Protein AF-A0A1J3D1L9-F1 (afdb_monomer_lite)

InterPro domains:
  IPR004367 Cyclin, C-terminal domain [PF02984] (1-79)
  IPR004367 Cyclin, C-terminal domain [SM01332] (1-83)
  IPR036915 Cyclin-like superfamily [SSF47954] (1-84)

Secondary structure (DSSP, 8-state):
--SS-HHHHHHHHHHHHHHHH-TTS-S--HHHHHHH---HHHHHHHHHHHHHHHHS---HHHHHHHHHHTSGGGTTGGGSPPPS---GGGG--

Organism: Noccaea caerulescens (NCBI:txid107243)

Radius of gyration: 13.74 Å; chains: 1; bounding box: 34×28×36 Å

Foldseek 3Di:
DDPDDPLLLVLLVQLQLQCLVPVPDLSDDPVSCVVSVDALQNNVVSNVVVLVQLVDDDDPVSVVVLVVCCDVVVVRSSVGDRDPDHDPVSRVD

Sequence (93 aa):
MLRYAPSLVAASAVFLAQYILNPSRKPWNATLEHYTTYRAKHLEACVKNLLQLCHESPSADIVAVRKKYSQQKFKFAAKKFCPASLPPELFLC

Structure (mmCIF, N/CA/C/O backbone):
data_AF-A0A1J3D1L9-F1
#
_entry.id   AF-A0A1J3D1L9-F1
#
loop_
_atom_site.group_PDB
_atom_site.id
_atom_site.type_symbol
_atom_site.label_atom_id
_atom_site.label_alt_id
_atom_site.label_comp_id
_atom_site.label_asym_id
_atom_site.label_entity_id
_atom_site.label_seq_id
_atom_site.pdbx_PDB_ins_code
_atom_site.Cartn_x
_atom_site.Cartn_y
_atom_site.Cartn_z
_atom_site.occupancy
_atom_site.B_iso_or_equiv
_atom_site.auth_seq_id
_atom_site.auth_comp_id
_atom_site.auth_asym_id
_atom_site.auth_atom_id
_atom_site.pdbx_PDB_model_num
ATOM 1 N N . MET A 1 1 ? 16.932 13.220 2.677 1.00 50.66 1 MET A N 1
ATOM 2 C CA . MET A 1 1 ? 16.297 12.593 1.493 1.00 50.66 1 MET A CA 1
ATOM 3 C C . MET A 1 1 ? 15.376 11.481 1.967 1.00 50.66 1 MET A C 1
ATOM 5 O O . MET A 1 1 ? 15.792 10.715 2.826 1.00 50.66 1 MET A O 1
ATOM 9 N N . LEU A 1 2 ? 14.138 11.409 1.470 1.00 77.94 2 LEU A N 1
ATOM 10 C CA . LEU A 1 2 ? 13.224 10.305 1.792 1.00 77.94 2 LEU A CA 1
ATOM 11 C C . LEU A 1 2 ? 13.663 9.030 1.053 1.00 77.94 2 LEU A C 1
ATOM 13 O O . LEU A 1 2 ? 14.130 9.106 -0.080 1.00 77.94 2 LEU A O 1
ATOM 17 N N . ARG A 1 3 ? 13.509 7.862 1.692 1.00 87.25 3 ARG A N 1
ATOM 18 C CA . ARG A 1 3 ? 13.976 6.553 1.185 1.00 87.25 3 ARG A CA 1
ATOM 19 C C . ARG A 1 3 ? 13.317 6.116 -0.132 1.00 87.25 3 ARG A C 1
ATOM 21 O O . ARG A 1 3 ? 13.890 5.307 -0.854 1.00 87.25 3 ARG A O 1
ATOM 28 N N . TYR A 1 4 ? 12.120 6.619 -0.430 1.00 92.88 4 TYR A N 1
ATOM 29 C CA . TYR A 1 4 ? 11.297 6.179 -1.555 1.00 92.88 4 TYR A CA 1
ATOM 30 C C . TYR A 1 4 ? 10.790 7.360 -2.378 1.00 92.88 4 TYR A C 1
ATOM 32 O O . TYR A 1 4 ? 10.454 8.409 -1.827 1.00 92.88 4 TYR A O 1
ATOM 40 N N . ALA A 1 5 ? 10.682 7.162 -3.694 1.00 94.88 5 ALA A N 1
ATOM 41 C CA . ALA A 1 5 ? 10.014 8.112 -4.575 1.00 94.88 5 ALA A CA 1
ATOM 42 C C . ALA A 1 5 ? 8.503 8.170 -4.264 1.00 94.88 5 ALA A C 1
ATOM 44 O O . ALA A 1 5 ? 7.916 7.129 -3.949 1.00 94.88 5 ALA A O 1
ATOM 45 N N . PRO A 1 6 ? 7.840 9.333 -4.412 1.00 96.00 6 PRO A N 1
ATOM 46 C CA . PRO A 1 6 ? 6.397 9.450 -4.187 1.00 96.00 6 PRO A CA 1
ATOM 47 C C . PRO A 1 6 ? 5.560 8.454 -5.006 1.00 96.00 6 PRO A C 1
ATOM 49 O O . PRO A 1 6 ? 4.604 7.880 -4.488 1.00 96.00 6 PRO A O 1
ATOM 52 N N . SER A 1 7 ? 5.954 8.185 -6.256 1.00 96.62 7 SER A N 1
ATOM 53 C CA . SER A 1 7 ? 5.309 7.196 -7.132 1.00 96.62 7 SER A CA 1
ATOM 54 C C . SER A 1 7 ? 5.385 5.772 -6.573 1.00 96.62 7 SER A C 1
ATOM 56 O O . SER A 1 7 ? 4.401 5.036 -6.621 1.00 96.62 7 SER A O 1
ATOM 58 N N . LEU A 1 8 ? 6.529 5.390 -5.998 1.00 96.50 8 LEU A N 1
ATOM 59 C CA . LEU A 1 8 ? 6.727 4.077 -5.385 1.00 96.50 8 LEU A CA 1
ATOM 60 C C . LEU A 1 8 ? 5.881 3.927 -4.115 1.00 96.50 8 LEU A C 1
ATOM 62 O O . LEU A 1 8 ? 5.286 2.872 -3.894 1.00 96.50 8 LEU A O 1
ATOM 66 N N . VAL A 1 9 ? 5.791 4.986 -3.302 1.00 96.94 9 VAL A N 1
ATOM 67 C CA . VAL A 1 9 ? 4.938 5.008 -2.103 1.00 96.94 9 VAL A CA 1
ATOM 68 C C . VAL A 1 9 ? 3.468 4.860 -2.493 1.00 96.94 9 VAL A C 1
ATOM 70 O O . VAL A 1 9 ? 2.766 4.039 -1.907 1.00 96.94 9 VAL A O 1
ATOM 73 N N . ALA A 1 10 ? 3.012 5.589 -3.516 1.00 96.81 10 ALA A N 1
ATOM 74 C CA . ALA A 1 10 ? 1.643 5.490 -4.015 1.00 96.81 10 ALA A CA 1
ATOM 75 C C . ALA A 1 10 ? 1.322 4.078 -4.537 1.00 96.81 10 ALA A C 1
ATOM 77 O O . ALA A 1 10 ? 0.322 3.488 -4.128 1.00 96.81 10 ALA A O 1
ATOM 78 N N . ALA A 1 11 ? 2.192 3.501 -5.373 1.00 97.31 11 ALA A N 1
ATOM 79 C CA . ALA A 1 11 ? 2.029 2.139 -5.885 1.00 97.31 11 ALA A CA 1
ATOM 80 C C . ALA A 1 11 ? 1.992 1.094 -4.755 1.00 97.31 11 ALA A C 1
ATOM 82 O O . ALA A 1 11 ? 1.126 0.219 -4.737 1.00 97.31 11 ALA A O 1
ATOM 83 N N . SER A 1 12 ? 2.8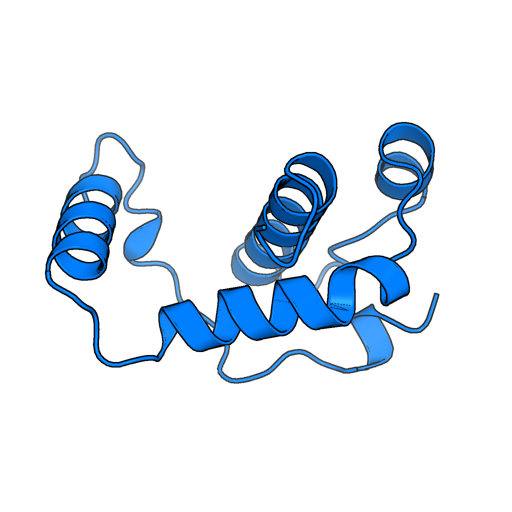71 1.230 -3.760 1.00 96.88 12 SER A N 1
ATOM 84 C CA . SER A 1 12 ? 2.930 0.333 -2.599 1.00 96.88 12 SER A CA 1
ATOM 85 C C . SER A 1 12 ? 1.692 0.448 -1.705 1.00 96.88 12 SER A C 1
ATOM 87 O O . SER A 1 12 ? 1.174 -0.562 -1.230 1.00 96.88 12 SER A O 1
ATOM 89 N N . ALA A 1 13 ? 1.163 1.660 -1.512 1.00 96.12 13 ALA A N 1
ATOM 90 C CA . ALA A 1 13 ? -0.081 1.875 -0.779 1.00 96.12 13 ALA A CA 1
ATOM 91 C C . ALA A 1 13 ? -1.285 1.251 -1.504 1.00 96.12 13 ALA A C 1
ATOM 93 O O . ALA A 1 13 ? -2.127 0.626 -0.860 1.00 96.12 13 ALA A O 1
ATOM 94 N N . VAL A 1 14 ? -1.347 1.358 -2.839 1.00 96.12 14 VAL A N 1
ATOM 95 C CA . VAL A 1 14 ? -2.385 0.713 -3.664 1.00 96.12 14 VAL A CA 1
ATOM 96 C C . VAL A 1 14 ? -2.288 -0.810 -3.584 1.00 96.12 14 VAL A C 1
ATOM 98 O O . VAL A 1 14 ? -3.309 -1.470 -3.397 1.00 96.12 14 VAL A O 1
ATOM 101 N N . PHE A 1 15 ? -1.079 -1.370 -3.678 1.00 96.31 15 PHE A N 1
ATOM 102 C CA . PHE A 1 15 ? -0.841 -2.805 -3.504 1.00 96.31 15 PHE A CA 1
ATOM 103 C C . PHE A 1 15 ? -1.382 -3.287 -2.152 1.00 96.31 15 PHE A C 1
ATOM 105 O O . PHE A 1 15 ? -2.190 -4.215 -2.091 1.00 96.31 15 PHE A O 1
ATOM 112 N N . LEU A 1 16 ? -0.972 -2.625 -1.065 1.00 95.56 16 LEU A N 1
ATOM 113 C CA . LEU A 1 16 ? -1.356 -3.019 0.287 1.00 95.56 16 LEU A CA 1
ATOM 114 C C . LEU A 1 16 ? -2.866 -2.869 0.515 1.00 95.56 16 LEU A C 1
ATOM 116 O O . LEU A 1 16 ? -3.495 -3.764 1.076 1.00 95.56 16 LEU A O 1
ATOM 120 N N . ALA A 1 17 ? -3.468 -1.776 0.041 1.00 94.94 17 ALA A N 1
ATOM 121 C CA . ALA A 1 17 ? -4.904 -1.549 0.155 1.00 94.94 17 ALA A CA 1
ATOM 122 C C . ALA A 1 17 ? -5.718 -2.609 -0.602 1.00 94.94 17 ALA A C 1
ATOM 124 O O . ALA A 1 17 ? -6.706 -3.109 -0.067 1.00 94.94 17 ALA A O 1
ATOM 125 N N . GLN A 1 18 ? -5.301 -2.987 -1.815 1.00 94.38 18 GLN A N 1
ATOM 126 C CA . GLN A 1 18 ? -5.969 -4.049 -2.571 1.00 94.38 18 GLN A CA 1
ATOM 127 C C . GLN A 1 18 ? -5.903 -5.389 -1.843 1.00 94.38 18 GLN A C 1
ATOM 129 O O . GLN A 1 18 ? -6.922 -6.072 -1.758 1.00 94.38 18 GLN A O 1
ATOM 134 N N . TYR A 1 19 ? -4.751 -5.726 -1.260 1.00 94.06 19 TYR A N 1
ATOM 135 C CA . TYR A 1 19 ? -4.618 -6.947 -0.471 1.00 94.06 19 TYR A CA 1
ATOM 136 C C . TYR A 1 19 ? -5.500 -6.922 0.785 1.00 94.06 19 TYR A C 1
ATOM 138 O O . TYR A 1 19 ? -6.214 -7.881 1.049 1.00 94.06 19 TYR A O 1
ATOM 146 N N . ILE A 1 20 ? -5.521 -5.812 1.532 1.00 93.31 20 ILE A N 1
ATOM 147 C CA . ILE A 1 20 ? -6.375 -5.649 2.723 1.00 93.31 20 ILE A CA 1
ATOM 148 C C . ILE A 1 20 ? -7.864 -5.787 2.375 1.00 93.31 20 ILE A C 1
ATOM 150 O O . ILE A 1 20 ? -8.637 -6.362 3.142 1.00 93.31 20 ILE A O 1
ATOM 154 N N . LEU A 1 21 ? -8.283 -5.238 1.234 1.00 92.25 21 LEU A N 1
ATOM 155 C CA . LEU A 1 21 ? -9.676 -5.287 0.795 1.00 92.25 21 LEU A CA 1
ATOM 156 C C . LEU A 1 21 ? -10.065 -6.653 0.224 1.00 92.25 21 LEU A C 1
ATOM 158 O O . LEU A 1 21 ? -11.223 -7.045 0.358 1.00 92.25 21 LEU A O 1
ATOM 162 N N . ASN A 1 22 ? -9.135 -7.353 -0.427 1.00 91.62 22 ASN A N 1
ATOM 163 C CA . ASN A 1 22 ? -9.399 -8.641 -1.054 1.00 91.62 22 ASN A CA 1
ATOM 164 C C . ASN A 1 22 ? -8.157 -9.560 -1.057 1.00 91.62 22 ASN A C 1
ATOM 166 O O . ASN A 1 22 ? -7.485 -9.678 -2.085 1.00 91.62 22 ASN A O 1
ATOM 170 N N . PRO A 1 23 ? -7.872 -10.254 0.063 1.00 89.00 23 PRO A N 1
ATOM 171 C CA . PRO A 1 23 ? -6.680 -11.095 0.194 1.00 89.00 23 PRO A CA 1
ATOM 172 C C . PRO A 1 23 ? -6.635 -12.288 -0.771 1.00 89.00 23 PRO A C 1
ATOM 174 O O . PRO A 1 23 ? -5.561 -12.817 -1.038 1.00 89.00 23 PRO A O 1
ATOM 177 N N . SER A 1 24 ? -7.787 -12.728 -1.296 1.00 87.69 24 SER A N 1
ATOM 178 C CA . SER A 1 24 ? -7.860 -13.858 -2.233 1.00 87.69 24 SER A CA 1
ATOM 179 C C . SER A 1 24 ? -7.489 -13.480 -3.668 1.00 87.69 24 SER A C 1
ATOM 181 O O . SER A 1 24 ? -7.332 -14.361 -4.513 1.00 87.69 24 SER A O 1
ATOM 183 N N . ARG A 1 25 ? -7.336 -12.184 -3.970 1.00 86.81 25 ARG A N 1
ATOM 184 C CA . ARG A 1 25 ? -6.915 -11.700 -5.287 1.00 86.81 25 ARG A CA 1
ATOM 185 C C . ARG A 1 25 ? -5.476 -11.217 -5.258 1.00 86.81 25 ARG A C 1
ATOM 187 O O . ARG A 1 25 ? -5.024 -10.594 -4.303 1.00 86.81 25 ARG A O 1
ATOM 194 N N . LYS A 1 26 ? -4.776 -11.433 -6.373 1.00 88.06 26 LYS A N 1
ATOM 195 C CA . LYS A 1 26 ? -3.441 -10.872 -6.571 1.00 88.06 26 LYS A CA 1
ATOM 196 C C . LYS A 1 26 ? -3.535 -9.334 -6.591 1.00 88.06 26 LYS A C 1
ATOM 198 O O . LYS A 1 26 ? -4.221 -8.797 -7.462 1.00 88.06 26 LYS A O 1
ATOM 203 N N . PRO A 1 27 ? -2.850 -8.621 -5.679 1.00 91.06 27 PRO A N 1
ATOM 204 C CA . PRO A 1 27 ? -2.969 -7.168 -5.542 1.00 91.06 27 PRO A CA 1
ATOM 205 C C . PRO A 1 27 ? -2.241 -6.394 -6.649 1.00 91.06 27 PRO A C 1
ATOM 207 O O . PRO A 1 27 ? -2.431 -5.187 -6.777 1.00 91.06 27 PRO A O 1
ATOM 210 N N . TRP A 1 28 ? -1.405 -7.065 -7.448 1.00 94.88 28 TRP A N 1
ATOM 211 C CA . TRP A 1 28 ? -0.636 -6.455 -8.529 1.00 94.88 28 TRP A CA 1
ATOM 212 C C . TRP A 1 28 ? -0.792 -7.240 -9.829 1.00 94.88 28 TRP A C 1
ATOM 214 O O . TRP A 1 28 ? -0.474 -8.431 -9.889 1.00 94.88 28 TRP A O 1
ATOM 224 N N . ASN A 1 29 ? -1.308 -6.577 -10.863 1.00 92.31 29 ASN A N 1
ATOM 225 C CA . ASN A 1 29 ? -1.596 -7.166 -12.168 1.00 92.31 29 ASN A CA 1
ATOM 226 C C . ASN A 1 29 ? -0.792 -6.474 -13.283 1.00 92.31 29 ASN A C 1
ATOM 228 O O . ASN A 1 29 ? -0.176 -5.431 -13.064 1.00 92.31 29 ASN A O 1
ATOM 232 N N . ALA A 1 30 ? -0.820 -7.056 -14.485 1.00 92.38 30 ALA A N 1
ATOM 233 C CA . ALA A 1 30 ? -0.071 -6.550 -15.637 1.00 92.38 30 ALA A CA 1
ATOM 234 C C . ALA A 1 30 ? -0.461 -5.111 -16.025 1.00 92.38 30 ALA A C 1
ATOM 236 O O . ALA A 1 30 ? 0.386 -4.341 -16.465 1.00 92.38 30 ALA A O 1
ATOM 237 N N . THR A 1 31 ? -1.724 -4.722 -15.825 1.00 94.12 31 THR A N 1
ATOM 238 C CA . THR A 1 31 ? -2.190 -3.355 -16.093 1.00 94.12 31 THR A CA 1
ATOM 239 C C . THR A 1 31 ? -1.513 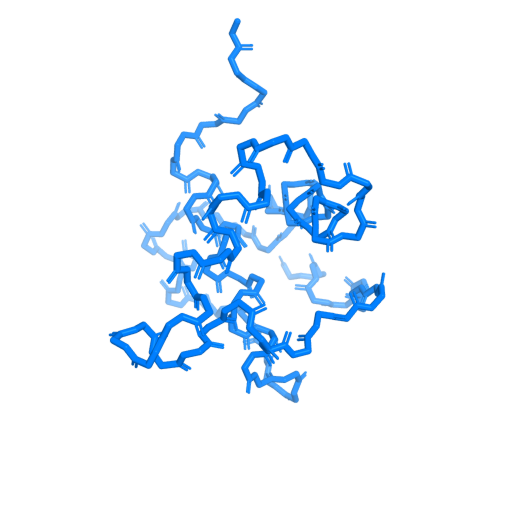-2.345 -15.170 1.00 94.12 31 THR A C 1
ATOM 241 O O . THR A 1 31 ? -1.012 -1.329 -15.641 1.00 94.12 31 THR A O 1
ATOM 244 N N . LEU A 1 32 ? -1.454 -2.623 -13.864 1.00 94.12 32 LEU A N 1
ATOM 245 C CA . LEU A 1 32 ? -0.778 -1.751 -12.901 1.00 94.12 32 LEU A CA 1
ATOM 246 C C . LEU A 1 32 ? 0.716 -1.651 -13.206 1.00 94.12 32 LEU A C 1
ATOM 248 O O . LEU A 1 32 ? 1.252 -0.549 -13.246 1.00 94.12 32 LEU A O 1
ATOM 252 N N . GLU A 1 33 ? 1.367 -2.775 -13.502 1.00 94.62 33 GLU A N 1
ATOM 253 C CA . GLU A 1 33 ? 2.778 -2.779 -13.890 1.00 94.62 33 GLU A CA 1
ATOM 254 C C . GLU A 1 33 ? 3.044 -1.956 -15.157 1.00 94.62 33 GLU A C 1
ATOM 256 O O . GLU A 1 33 ? 4.004 -1.190 -15.186 1.00 94.62 33 GLU A O 1
ATOM 261 N N . HIS A 1 34 ? 2.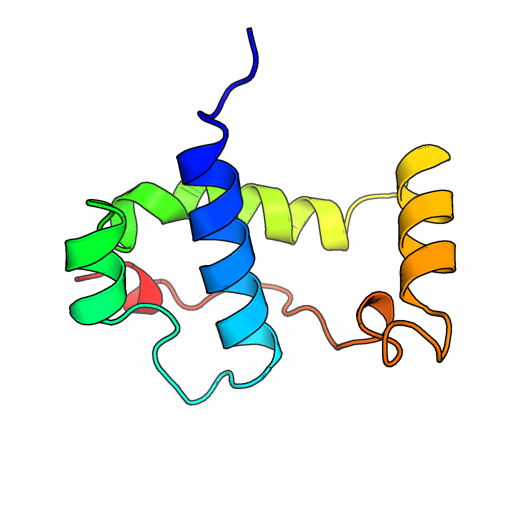178 -2.049 -16.170 1.00 95.00 34 HIS A N 1
ATOM 262 C CA . HIS A 1 34 ? 2.305 -1.274 -17.402 1.00 95.00 34 HIS A CA 1
ATOM 263 C C . HIS A 1 34 ? 2.263 0.239 -17.143 1.00 95.00 34 HIS A C 1
ATOM 265 O O . HIS A 1 34 ? 3.122 0.969 -17.632 1.00 95.00 34 HIS A O 1
ATOM 271 N N . TYR A 1 35 ? 1.303 0.714 -16.341 1.00 95.50 35 TYR A N 1
ATOM 272 C CA . TYR A 1 35 ? 1.130 2.150 -16.096 1.00 95.50 35 TYR A CA 1
ATOM 273 C C . TYR A 1 35 ? 2.090 2.723 -15.053 1.00 95.50 35 TYR A C 1
ATOM 275 O O . TYR A 1 35 ? 2.480 3.884 -15.159 1.00 95.50 35 TYR A O 1
ATOM 283 N N . THR A 1 36 ? 2.469 1.951 -14.032 1.00 94.69 36 THR A N 1
ATOM 284 C CA . THR A 1 36 ? 3.377 2.448 -12.989 1.00 94.69 36 THR A CA 1
ATOM 285 C C . THR A 1 36 ? 4.835 2.099 -13.252 1.00 94.69 36 THR A C 1
ATOM 287 O O . THR A 1 36 ? 5.698 2.597 -12.533 1.00 94.69 36 THR A O 1
ATOM 290 N N . THR A 1 37 ? 5.127 1.214 -14.212 1.00 95.19 37 THR A N 1
ATOM 291 C CA . THR A 1 37 ? 6.457 0.634 -14.500 1.00 95.19 37 THR A CA 1
ATOM 292 C C . THR A 1 37 ? 7.074 -0.169 -13.34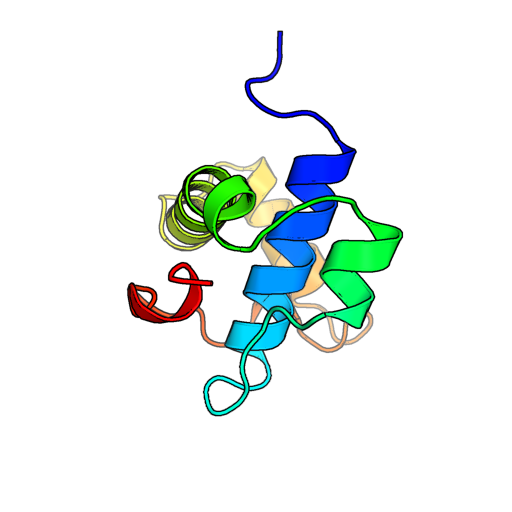2 1.00 95.19 37 THR A C 1
ATOM 294 O O . THR A 1 37 ? 8.246 -0.554 -13.372 1.00 95.19 37 THR A O 1
ATOM 297 N N . TYR A 1 38 ? 6.288 -0.458 -12.298 1.00 96.31 38 TYR A N 1
ATOM 298 C CA . TYR A 1 38 ? 6.747 -1.199 -11.125 1.00 96.31 38 TYR A CA 1
ATOM 299 C C . TYR A 1 38 ? 6.259 -2.643 -11.180 1.00 96.31 38 TYR A C 1
ATOM 301 O O . TYR A 1 38 ? 5.058 -2.893 -11.181 1.00 96.31 38 TYR A O 1
ATOM 309 N N . ARG A 1 39 ? 7.200 -3.592 -11.140 1.00 95.12 39 ARG A N 1
ATOM 310 C CA . ARG A 1 39 ? 6.933 -4.998 -10.814 1.00 95.12 39 ARG A CA 1
ATOM 311 C C . ARG A 1 39 ? 6.612 -5.140 -9.336 1.00 95.12 39 ARG A C 1
ATOM 313 O O . ARG A 1 39 ? 7.097 -4.346 -8.527 1.00 95.12 39 ARG A O 1
ATOM 320 N N . ALA A 1 40 ? 5.898 -6.201 -8.969 1.00 94.69 40 ALA A N 1
ATOM 321 C CA . ALA A 1 40 ? 5.556 -6.476 -7.574 1.00 94.69 40 ALA A CA 1
ATOM 322 C C . ALA A 1 40 ? 6.804 -6.479 -6.667 1.00 94.69 40 ALA A C 1
ATOM 324 O O . ALA A 1 40 ? 6.824 -5.794 -5.645 1.00 94.69 40 ALA A O 1
ATOM 325 N N . LYS A 1 41 ? 7.899 -7.119 -7.101 1.00 95.19 41 LYS A N 1
ATOM 326 C CA . LYS A 1 41 ? 9.185 -7.117 -6.379 1.00 95.19 41 LYS A CA 1
ATOM 327 C C . LYS A 1 41 ? 9.783 -5.729 -6.119 1.00 95.19 41 LYS A C 1
ATOM 329 O O . LYS A 1 41 ? 10.470 -5.537 -5.124 1.00 95.19 41 LYS A O 1
ATOM 334 N N . HIS A 1 42 ? 9.532 -4.743 -6.987 1.00 95.00 42 HIS A N 1
ATOM 335 C CA . HIS A 1 42 ? 10.023 -3.377 -6.767 1.00 95.00 42 HIS A CA 1
ATOM 336 C C . HIS A 1 42 ? 9.304 -2.712 -5.580 1.00 95.00 42 HIS A C 1
ATOM 338 O O . HIS A 1 42 ? 9.865 -1.829 -4.934 1.00 95.00 42 HIS A O 1
ATOM 344 N N . LEU A 1 43 ? 8.069 -3.135 -5.289 1.00 96.25 43 LEU A N 1
ATOM 345 C CA . LEU A 1 43 ? 7.227 -2.574 -4.232 1.00 96.25 43 LEU A CA 1
ATOM 346 C C . LEU A 1 43 ? 7.482 -3.219 -2.867 1.00 96.25 43 LEU A C 1
ATOM 348 O O . LEU A 1 43 ? 7.220 -2.589 -1.845 1.00 96.25 43 LEU A O 1
ATOM 352 N N . GLU A 1 44 ? 8.007 -4.446 -2.833 1.00 95.88 44 GLU A N 1
ATOM 353 C CA . GLU A 1 44 ? 8.084 -5.300 -1.641 1.00 95.88 44 GLU A CA 1
ATOM 354 C C . GLU A 1 44 ? 8.615 -4.580 -0.395 1.00 95.88 44 GLU A C 1
ATOM 356 O O . GLU A 1 44 ? 7.956 -4.562 0.646 1.00 95.88 44 GLU A O 1
ATOM 361 N N . ALA A 1 45 ? 9.781 -3.938 -0.497 1.00 95.81 45 ALA A N 1
ATOM 362 C CA . ALA A 1 45 ? 10.394 -3.257 0.641 1.00 95.81 45 ALA A CA 1
ATOM 363 C C . ALA A 1 45 ? 9.529 -2.097 1.168 1.00 95.81 45 ALA A C 1
ATOM 365 O O . ALA A 1 45 ? 9.433 -1.887 2.376 1.00 95.81 45 ALA A O 1
ATOM 366 N N . CYS A 1 46 ? 8.894 -1.338 0.272 1.00 96.44 46 CYS A N 1
ATOM 367 C CA . CYS A 1 46 ? 8.044 -0.214 0.653 1.00 96.44 46 CYS A CA 1
ATOM 368 C C . CYS A 1 46 ? 6.705 -0.704 1.229 1.00 96.44 46 CYS A C 1
ATOM 370 O O . CYS A 1 46 ? 6.272 -0.204 2.264 1.00 96.44 46 CYS A O 1
ATOM 372 N N . VAL A 1 47 ? 6.104 -1.742 0.639 1.00 96.25 47 VAL A N 1
ATOM 373 C CA . VAL A 1 47 ? 4.887 -2.395 1.146 1.00 96.25 47 VAL A CA 1
ATOM 374 C C . VAL A 1 47 ? 5.099 -2.944 2.559 1.00 96.25 47 VAL A C 1
ATOM 376 O O . VAL A 1 47 ? 4.265 -2.702 3.430 1.00 96.25 47 VAL A O 1
ATOM 379 N N . LYS A 1 48 ? 6.217 -3.635 2.819 1.00 94.88 48 LYS A N 1
ATOM 380 C CA . LYS A 1 48 ? 6.539 -4.162 4.157 1.00 94.88 48 LYS A CA 1
ATOM 381 C C . LYS A 1 48 ? 6.691 -3.046 5.193 1.00 94.88 48 LYS A C 1
ATOM 383 O O . LYS A 1 48 ? 6.145 -3.164 6.284 1.00 94.88 48 LYS A O 1
ATOM 388 N N . ASN A 1 49 ? 7.339 -1.938 4.834 1.00 94.25 49 ASN A N 1
ATOM 389 C CA . ASN A 1 49 ? 7.459 -0.779 5.725 1.00 94.25 49 ASN A CA 1
ATOM 390 C C . ASN A 1 49 ? 6.102 -0.110 6.006 1.00 94.25 49 ASN A C 1
ATOM 392 O O . ASN A 1 49 ? 5.826 0.259 7.143 1.00 94.25 49 ASN A O 1
ATOM 396 N N . LEU A 1 50 ? 5.229 0.015 4.997 1.00 93.38 50 LEU A N 1
ATOM 397 C CA . LEU A 1 50 ? 3.863 0.520 5.192 1.00 93.38 50 LEU A CA 1
ATOM 398 C C . LEU A 1 50 ? 3.043 -0.396 6.107 1.00 93.38 50 LEU A C 1
ATOM 400 O O . LEU A 1 50 ? 2.268 0.089 6.931 1.00 93.38 50 LEU A O 1
ATOM 404 N N . LEU A 1 51 ? 3.218 -1.713 5.976 1.00 93.75 51 LEU A N 1
ATOM 405 C CA . LEU A 1 51 ? 2.555 -2.677 6.844 1.00 93.75 51 LEU A CA 1
ATOM 406 C C . LEU A 1 51 ? 3.051 -2.570 8.286 1.00 93.75 51 LEU A C 1
ATOM 408 O O . LEU A 1 51 ? 2.240 -2.543 9.206 1.00 93.75 51 LEU A O 1
ATOM 412 N N . GLN A 1 52 ? 4.363 -2.458 8.483 1.00 91.31 52 GLN A N 1
ATOM 413 C CA . GLN A 1 52 ? 4.959 -2.264 9.801 1.00 91.31 52 GLN A CA 1
ATOM 414 C C . GLN A 1 52 ? 4.404 -1.005 10.485 1.00 91.31 52 GLN A C 1
ATOM 416 O O . GLN A 1 52 ? 3.992 -1.072 11.640 1.00 91.31 52 GLN A O 1
ATOM 421 N N . LEU A 1 53 ? 4.257 0.100 9.745 1.00 88.44 53 LEU A N 1
ATOM 422 C CA . LEU A 1 53 ? 3.676 1.348 10.253 1.00 88.44 53 LEU A CA 1
ATOM 423 C C . LEU A 1 53 ? 2.234 1.185 10.774 1.00 88.44 53 LEU A C 1
ATOM 425 O O . LEU A 1 53 ? 1.783 1.955 11.619 1.00 88.44 53 LEU A O 1
ATOM 429 N N . CYS A 1 54 ? 1.494 0.187 10.283 1.00 87.19 54 CYS A N 1
ATOM 430 C CA . CYS A 1 54 ? 0.143 -0.110 10.763 1.00 87.19 54 CYS A CA 1
ATOM 431 C C . CYS A 1 54 ? 0.135 -0.791 12.146 1.00 87.19 54 CYS A C 1
ATOM 433 O O . CYS A 1 54 ? -0.890 -0.741 12.833 1.00 87.19 54 CYS A O 1
ATOM 435 N N . HIS A 1 55 ? 1.254 -1.408 12.543 1.00 84.81 55 HIS A N 1
ATOM 436 C CA . HIS A 1 55 ? 1.422 -2.170 13.788 1.00 84.81 55 HIS A CA 1
ATOM 437 C C . HIS A 1 55 ? 2.312 -1.471 14.825 1.00 84.81 55 HIS A C 1
ATOM 439 O O . HIS A 1 55 ? 2.249 -1.815 16.003 1.00 84.81 55 HIS A O 1
ATOM 445 N N . GLU A 1 56 ? 3.128 -0.499 14.419 1.00 79.56 56 GLU A N 1
ATOM 446 C CA . GLU A 1 56 ? 3.983 0.275 15.325 1.00 79.56 56 GLU A CA 1
ATOM 447 C C . GLU A 1 56 ? 3.186 1.115 16.336 1.00 79.56 56 GLU A C 1
ATOM 449 O O . GLU A 1 56 ? 2.070 1.569 16.063 1.00 79.56 56 GLU A O 1
ATOM 454 N N . SER A 1 57 ? 3.793 1.366 17.506 1.00 72.12 57 SER A N 1
ATOM 455 C CA . SER A 1 57 ? 3.271 2.306 18.504 1.00 72.12 57 SER A CA 1
ATOM 456 C C . SER A 1 57 ? 3.076 3.681 17.857 1.00 72.12 57 SER A C 1
ATOM 458 O O . SER A 1 57 ? 4.059 4.320 17.474 1.00 72.12 57 SER A O 1
ATOM 460 N N . PRO A 1 58 ? 1.828 4.151 17.699 1.00 74.94 58 PRO A N 1
ATOM 461 C CA . PRO A 1 58 ? 1.559 5.279 16.830 1.00 74.94 58 PRO A CA 1
ATOM 462 C C . PRO A 1 58 ? 2.039 6.578 17.482 1.00 74.94 58 PRO A C 1
ATOM 464 O O . PRO A 1 58 ? 1.634 6.916 18.595 1.00 74.94 58 PRO A O 1
ATOM 467 N N . SER A 1 59 ? 2.868 7.338 16.763 1.00 84.06 59 SER A N 1
ATOM 468 C CA . SER A 1 59 ? 3.152 8.733 17.106 1.00 84.06 59 SER A CA 1
ATOM 469 C C . SER A 1 59 ? 1.858 9.559 17.112 1.00 84.06 59 SER A C 1
ATOM 471 O O . SER A 1 59 ? 0.839 9.146 16.548 1.00 84.06 59 SER A O 1
ATOM 473 N N . ALA A 1 60 ? 1.888 10.753 17.713 1.00 86.25 60 ALA A N 1
ATOM 474 C CA . ALA A 1 60 ? 0.721 11.642 17.757 1.00 86.25 60 ALA A CA 1
ATOM 475 C C . ALA A 1 60 ? 0.114 11.887 16.359 1.00 86.25 60 ALA A C 1
ATOM 477 O 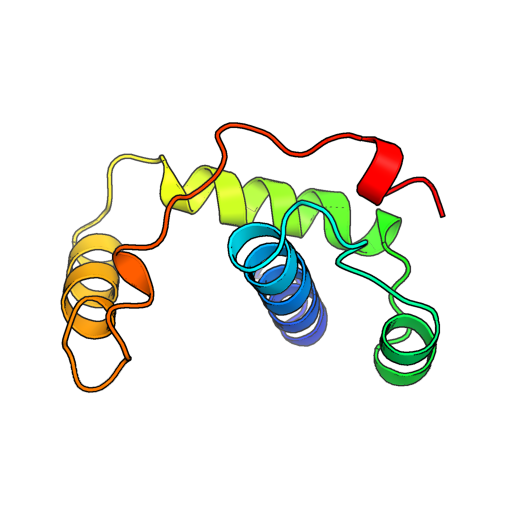O . ALA A 1 60 ? -1.109 11.857 16.197 1.00 86.25 60 ALA A O 1
ATOM 478 N N . ASP A 1 61 ? 0.963 12.025 15.337 1.00 87.06 61 ASP A N 1
ATOM 479 C CA . ASP A 1 61 ? 0.539 12.191 13.945 1.00 87.06 61 ASP A CA 1
ATOM 480 C C . ASP A 1 61 ? -0.165 10.946 13.395 1.00 87.06 61 ASP A C 1
ATOM 482 O O . ASP A 1 61 ? -1.233 11.051 12.785 1.00 87.06 61 ASP A O 1
ATOM 486 N N . ILE A 1 62 ? 0.376 9.749 13.652 1.00 85.38 62 ILE A N 1
ATOM 487 C CA . ILE A 1 62 ? -0.236 8.483 13.219 1.00 85.38 62 ILE A CA 1
ATOM 488 C C . ILE A 1 62 ? -1.605 8.306 13.890 1.00 85.38 62 ILE A C 1
ATOM 490 O O . ILE A 1 62 ? -2.576 7.935 13.223 1.00 85.38 62 ILE A O 1
ATOM 494 N N . VAL A 1 63 ? -1.727 8.637 15.181 1.00 89.69 63 VAL A N 1
ATOM 495 C CA . VAL A 1 63 ? -3.012 8.613 15.901 1.00 89.69 63 VAL A CA 1
ATOM 496 C C . VAL A 1 63 ? -4.015 9.577 15.263 1.00 89.69 63 VAL A C 1
ATOM 498 O O . VAL A 1 63 ? -5.163 9.193 15.013 1.00 89.69 63 VAL A O 1
ATOM 501 N N . ALA A 1 64 ? -3.604 10.811 14.957 1.00 92.75 64 ALA A N 1
ATOM 502 C CA . ALA A 1 64 ? -4.471 11.816 14.346 1.00 92.75 64 ALA A CA 1
ATOM 503 C C . ALA A 1 64 ? -4.965 11.382 12.955 1.00 92.75 64 ALA A C 1
ATOM 505 O O . ALA A 1 64 ? -6.165 11.465 12.662 1.00 92.75 64 ALA A O 1
ATOM 506 N N . VAL A 1 65 ? -4.070 10.846 12.118 1.00 92.12 65 VAL A N 1
ATOM 507 C CA . VAL A 1 65 ? -4.405 10.293 10.798 1.00 92.12 65 VAL A CA 1
ATOM 508 C C . VAL A 1 65 ? -5.363 9.108 10.938 1.00 92.12 65 VAL A C 1
ATOM 510 O O . VAL A 1 65 ? -6.412 9.087 10.285 1.00 92.12 65 VAL A O 1
ATOM 513 N N . ARG A 1 66 ? -5.086 8.159 11.840 1.00 90.69 66 ARG A N 1
ATOM 514 C CA . ARG A 1 66 ? -5.956 6.998 12.082 1.00 90.69 66 ARG A CA 1
ATOM 515 C C . ARG A 1 66 ? -7.342 7.423 12.560 1.00 90.69 66 ARG A C 1
ATOM 517 O O . ARG A 1 66 ? -8.343 6.906 12.062 1.00 90.69 66 ARG A O 1
ATOM 524 N N . LYS A 1 67 ? -7.430 8.409 13.459 1.00 93.62 67 LYS A N 1
ATOM 525 C CA . LYS A 1 67 ? -8.700 8.985 13.931 1.00 93.62 67 LYS A CA 1
ATOM 526 C C . LYS A 1 67 ? -9.467 9.656 12.793 1.00 93.62 67 LYS A C 1
ATOM 528 O O . LYS A 1 67 ? -10.671 9.437 12.671 1.00 93.62 67 LYS A O 1
ATOM 533 N N . LYS A 1 68 ? -8.785 10.422 11.932 1.00 96.00 68 LYS A N 1
ATOM 534 C CA . LYS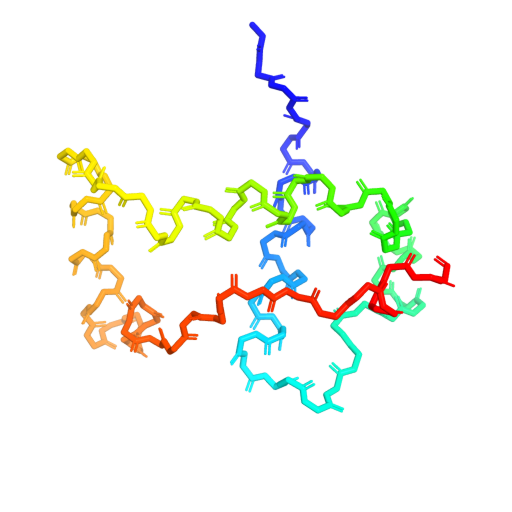 A 1 68 ? -9.378 11.051 10.740 1.00 96.00 68 LYS A CA 1
ATOM 535 C C . LYS A 1 68 ? -9.993 9.997 9.821 1.00 96.00 68 LYS A C 1
ATOM 537 O O . LYS A 1 68 ? -11.190 10.070 9.563 1.00 96.00 68 LYS A O 1
ATOM 542 N N . TYR A 1 69 ? -9.223 8.996 9.392 1.00 95.00 69 TYR A N 1
ATOM 543 C CA . TYR A 1 69 ? -9.675 7.954 8.455 1.00 95.00 69 TYR A CA 1
ATOM 544 C C . TYR A 1 69 ? -10.537 6.848 9.095 1.00 95.00 69 TYR A C 1
ATOM 546 O O . TYR A 1 69 ? -11.038 5.966 8.398 1.00 95.00 69 TYR A O 1
ATOM 554 N N . SER A 1 70 ? -10.772 6.915 10.408 1.00 95.25 70 SER A N 1
ATOM 555 C CA . SER A 1 70 ? -11.768 6.102 11.122 1.00 95.25 70 SER A CA 1
ATOM 556 C C . SER A 1 70 ? -13.165 6.728 11.133 1.00 95.25 70 SER A C 1
ATOM 558 O O . SER A 1 70 ? -14.084 6.140 11.696 1.00 95.25 70 SER A O 1
ATOM 560 N N . GLN A 1 71 ? -13.346 7.916 10.556 1.00 96.56 71 GLN A N 1
ATOM 561 C CA . GLN A 1 71 ? -14.653 8.569 10.452 1.00 96.56 71 GLN A CA 1
ATOM 562 C C . GLN A 1 71 ? -15.482 7.970 9.304 1.00 96.56 71 GLN A C 1
ATOM 564 O O . GLN A 1 71 ? -14.936 7.551 8.279 1.00 96.56 71 GLN A O 1
ATOM 569 N N . GLN A 1 72 ? -16.813 8.006 9.435 1.00 95.88 72 GLN A N 1
ATOM 570 C CA . GLN A 1 72 ? -17.752 7.506 8.420 1.00 95.88 72 GLN A CA 1
ATOM 571 C C . GLN A 1 72 ? -17.544 8.150 7.042 1.00 95.88 72 GLN A C 1
ATOM 573 O O . GLN A 1 72 ? -17.664 7.469 6.027 1.00 95.88 72 GLN A O 1
ATOM 578 N N . LYS A 1 73 ? -17.154 9.432 6.990 1.00 96.94 73 LYS A N 1
ATOM 579 C CA . LYS A 1 73 ? -16.865 10.145 5.732 1.00 96.94 73 LYS A CA 1
ATOM 580 C C . LYS A 1 73 ? -15.770 9.485 4.885 1.00 96.94 73 LYS A C 1
ATOM 582 O O . LYS A 1 73 ? -15.770 9.621 3.670 1.00 96.94 73 LYS A O 1
ATOM 587 N N . PHE A 1 74 ? -14.865 8.737 5.522 1.00 94.75 74 PHE A N 1
ATOM 588 C CA . PHE A 1 74 ? -13.828 7.942 4.858 1.00 94.75 74 PHE A CA 1
ATOM 589 C C . PHE A 1 74 ? -14.133 6.444 4.892 1.00 94.75 74 PHE A C 1
ATOM 591 O O . PHE A 1 74 ? -13.225 5.619 4.818 1.00 94.75 74 PHE A O 1
ATOM 598 N N . LYS A 1 75 ? -15.411 6.080 5.048 1.00 94.50 75 LYS A N 1
ATOM 599 C CA . LYS A 1 75 ? -15.897 4.694 5.052 1.00 94.50 75 LYS A CA 1
ATOM 600 C C . LYS A 1 75 ? -15.153 3.800 6.051 1.00 94.50 75 LYS A C 1
ATOM 602 O O . LYS A 1 75 ? -14.967 2.612 5.803 1.00 94.50 75 LYS A O 1
ATOM 607 N N . PHE A 1 76 ? -14.714 4.382 7.172 1.00 93.38 76 PHE A N 1
ATOM 608 C CA . PHE A 1 76 ? -13.961 3.688 8.219 1.00 93.38 76 PHE A CA 1
ATOM 609 C C . PHE A 1 76 ? -12.687 2.983 7.711 1.00 93.38 76 PHE A C 1
ATOM 611 O O . PHE A 1 76 ? -12.314 1.943 8.250 1.00 93.38 76 PHE A O 1
ATOM 618 N N . ALA A 1 77 ? -12.015 3.523 6.686 1.00 92.00 77 ALA A N 1
ATOM 619 C CA . ALA A 1 77 ? -10.846 2.901 6.056 1.00 92.00 77 ALA A CA 1
ATOM 620 C C . ALA A 1 77 ? -9.764 2.466 7.064 1.00 92.00 77 ALA A C 1
ATOM 622 O O . ALA A 1 77 ? -9.224 1.370 6.952 1.00 92.00 77 ALA A O 1
ATOM 623 N N . ALA A 1 78 ? -9.514 3.267 8.104 1.00 91.06 78 ALA A N 1
ATOM 624 C CA . ALA A 1 78 ? -8.515 2.959 9.131 1.00 91.06 78 ALA A CA 1
ATOM 625 C C . ALA A 1 78 ? -8.966 1.933 10.198 1.00 91.06 78 ALA A C 1
ATOM 627 O O . ALA A 1 78 ? -8.181 1.577 11.078 1.00 91.06 78 ALA A O 1
ATOM 628 N N . LYS A 1 79 ? -10.223 1.468 10.141 1.00 89.25 79 LYS A N 1
ATOM 629 C CA . LYS A 1 79 ? -10.749 0.371 10.974 1.00 89.25 79 LYS A CA 1
ATOM 630 C C . LYS A 1 79 ? -10.703 -0.987 10.265 1.00 89.25 79 LYS A C 1
ATOM 632 O O . LYS A 1 79 ? -11.151 -1.978 10.835 1.00 89.25 79 LYS A O 1
ATOM 637 N N . LYS A 1 80 ? -10.222 -1.045 9.018 1.00 88.31 80 LYS A N 1
ATOM 638 C CA . LYS A 1 80 ? -10.050 -2.310 8.294 1.00 88.31 80 LYS A CA 1
ATOM 639 C C . LYS A 1 80 ? -8.961 -3.158 8.952 1.00 88.31 80 LYS A C 1
ATOM 641 O O . LYS A 1 80 ? -8.018 -2.630 9.538 1.00 88.31 80 LYS A O 1
ATOM 646 N N . PHE A 1 81 ? -9.116 -4.474 8.844 1.00 84.50 81 PHE A N 1
ATOM 647 C CA . PHE A 1 81 ? -8.120 -5.431 9.312 1.00 84.50 81 PHE A CA 1
ATOM 648 C C . PHE A 1 81 ? -6.802 -5.221 8.559 1.00 84.50 81 PHE A C 1
ATOM 650 O O . PHE A 1 81 ? -6.799 -5.178 7.332 1.00 84.50 81 PHE A O 1
ATOM 657 N N . CYS A 1 82 ? -5.694 -5.095 9.287 1.00 85.81 82 CYS A N 1
ATOM 658 C CA . CYS A 1 82 ? -4.357 -5.098 8.702 1.00 85.81 82 CYS A CA 1
ATOM 659 C C . CYS A 1 82 ? -3.715 -6.467 8.959 1.00 85.81 82 CYS A C 1
ATOM 661 O O . CYS A 1 82 ? -3.680 -6.897 10.114 1.00 85.81 82 CYS A O 1
ATOM 663 N N . PRO A 1 83 ? -3.216 -7.158 7.921 1.00 88.44 83 PRO A N 1
ATOM 664 C CA . PRO A 1 83 ? -2.585 -8.462 8.088 1.00 88.44 83 PRO A CA 1
ATOM 665 C C . PRO A 1 83 ? -1.289 -8.345 8.902 1.00 88.44 83 PRO A C 1
ATOM 667 O O . PRO A 1 83 ? -0.622 -7.315 8.873 1.00 88.44 83 PRO A O 1
ATOM 670 N N . ALA A 1 84 ? -0.905 -9.398 9.622 1.00 87.81 84 ALA A N 1
ATOM 671 C CA . ALA A 1 84 ? 0.372 -9.420 10.346 1.00 87.81 84 ALA A CA 1
ATOM 672 C C . ALA A 1 84 ? 1.575 -9.565 9.394 1.00 87.81 84 ALA A C 1
ATOM 674 O O . ALA A 1 84 ? 2.646 -9.019 9.640 1.00 87.81 84 ALA A O 1
ATOM 675 N N . SER A 1 85 ? 1.388 -10.281 8.285 1.00 90.19 85 SER A N 1
ATOM 676 C CA . SER A 1 85 ? 2.408 -10.527 7.268 1.00 90.19 85 SER A CA 1
ATOM 677 C C . SER A 1 85 ? 1.771 -10.692 5.887 1.00 90.19 85 SER A C 1
ATOM 679 O O . SER A 1 85 ? 0.560 -10.894 5.758 1.00 90.19 85 SER A O 1
ATOM 681 N N . LEU A 1 86 ? 2.594 -10.575 4.844 1.00 91.69 86 LEU A N 1
ATOM 682 C CA . LEU A 1 86 ? 2.191 -10.800 3.458 1.00 91.69 86 LEU A CA 1
ATOM 683 C C . LEU A 1 86 ? 2.851 -12.078 2.927 1.00 91.69 86 LEU A C 1
ATOM 685 O O . LEU A 1 86 ? 4.050 -12.256 3.161 1.00 91.69 86 LEU A O 1
ATOM 689 N N . PRO A 1 87 ? 2.109 -12.928 2.196 1.00 92.19 87 PRO A N 1
ATOM 690 C CA . PRO A 1 87 ? 2.676 -14.078 1.505 1.00 92.19 87 PRO A CA 1
ATOM 691 C C . PRO A 1 87 ? 3.780 -13.640 0.517 1.00 92.19 87 PRO A C 1
ATOM 693 O O . PRO A 1 87 ? 3.549 -12.712 -0.271 1.00 92.19 87 PRO A O 1
ATOM 696 N N . PRO A 1 88 ? 4.982 -14.253 0.541 1.00 89.69 88 PRO A N 1
ATOM 697 C CA . PRO A 1 88 ? 6.077 -13.910 -0.372 1.00 89.69 88 PRO A CA 1
ATOM 698 C C . PRO A 1 88 ? 5.704 -14.055 -1.852 1.00 89.69 88 PRO A C 1
ATOM 700 O O . PRO A 1 88 ? 6.211 -13.321 -2.699 1.00 89.69 88 PRO A O 1
ATOM 703 N N . GLU A 1 89 ? 4.773 -14.956 -2.164 1.00 91.81 89 GLU A N 1
ATOM 704 C CA . GLU A 1 89 ? 4.319 -15.286 -3.516 1.00 91.81 89 GLU A CA 1
ATOM 705 C C . GLU A 1 89 ? 3.691 -14.084 -4.228 1.00 91.81 89 GLU A C 1
ATOM 707 O O . GLU A 1 89 ? 3.706 -14.006 -5.457 1.00 91.81 89 GLU A O 1
ATOM 712 N N . LEU A 1 90 ? 3.200 -13.099 -3.469 1.00 91.44 90 LEU A N 1
ATOM 713 C CA . LEU A 1 90 ? 2.659 -11.861 -4.024 1.00 91.44 90 LEU A CA 1
ATOM 714 C C . LEU A 1 90 ? 3.716 -11.024 -4.763 1.00 91.44 90 LEU A C 1
ATOM 716 O O . LEU A 1 90 ? 3.350 -10.169 -5.571 1.00 91.44 90 LEU A O 1
ATOM 720 N N . PHE A 1 91 ? 5.004 -11.271 -4.504 1.00 92.62 91 PHE A N 1
ATOM 721 C CA . PHE A 1 91 ? 6.132 -10.520 -5.056 1.00 92.62 91 PHE A CA 1
ATOM 722 C C . PHE A 1 91 ? 6.935 -11.297 -6.115 1.00 92.62 91 PHE A C 1
ATOM 724 O O . PHE A 1 91 ? 7.835 -10.722 -6.723 1.00 92.62 91 PHE A O 1
ATOM 731 N N . LEU A 1 92 ? 6.600 -12.567 -6.379 1.00 83.06 92 LEU A N 1
ATOM 732 C CA . LEU A 1 92 ? 7.371 -13.487 -7.237 1.00 83.06 92 LEU A CA 1
ATOM 733 C C . LEU A 1 92 ? 7.057 -13.394 -8.746 1.00 83.06 92 LEU A C 1
ATOM 735 O O . LEU A 1 92 ? 7.278 -14.354 -9.480 1.00 83.06 92 LEU A O 1
ATOM 739 N N . CYS A 1 93 ? 6.542 -12.264 -9.234 1.00 59.91 93 CYS A N 1
ATOM 740 C CA . CYS A 1 93 ? 6.320 -12.036 -10.670 1.00 59.91 93 CYS A CA 1
ATOM 741 C C . CYS A 1 93 ? 7.233 -10.934 -11.210 1.00 59.91 93 CYS A C 1
ATOM 743 O O . CYS A 1 93 ? 7.303 -9.852 -10.578 1.00 59.91 93 CYS A O 1
#

pLDDT: mean 91.1, std 7.24, range [50.66, 97.31]